Protein AF-A0A962HA11-F1 (afdb_monomer_lite)

Foldseek 3Di:
DVVQLPDVVQLVVLQVLLVVQPWDWDDPDPQKIKTACPGGNDPPQPDDPPGIAIEHSHPVCCVVDVRHHHDGCPDPNNVVSVVVVVPDPPPQDDDDDDPVDDPPDDDDDHDDDDDDDDDVVVVCVVVRD

pLDDT: mean 89.95, std 7.99, range [51.0, 96.62]

Secondary structure (DSSP, 8-state):
-GGGTT-HHHHHHHHHHHHHTT-EEEEEETTEEEEE-TT---TT----TT-SEEEES-HHHHHH-TTS-B--TTSHHHHHHHHHHHT-STTS------TTSPTT---------------GGG-GGGT--

Structure (mmCIF, N/CA/C/O backbone):
data_AF-A0A962HA11-F1
#
_entry.id   AF-A0A962HA11-F1
#
loop_
_atom_site.group_PDB
_atom_site.id
_atom_site.type_symbol
_atom_site.label_atom_id
_atom_site.label_alt_id
_atom_site.label_comp_id
_atom_site.label_asym_id
_atom_site.label_entity_id
_atom_site.label_seq_id
_atom_site.pdbx_PDB_ins_code
_atom_site.Cartn_x
_atom_site.Cartn_y
_atom_site.Cartn_z
_atom_site.occupancy
_atom_site.B_iso_or_equiv
_atom_site.auth_seq_id
_atom_site.auth_comp_id
_atom_site.auth_asym_id
_atom_site.auth_atom_id
_atom_site.pdbx_PDB_model_num
ATOM 1 N N . LEU A 1 1 ? -13.785 -14.065 5.461 1.00 51.00 1 LEU A N 1
ATOM 2 C CA . LEU A 1 1 ? -13.269 -13.206 6.553 1.00 51.00 1 LEU A CA 1
ATOM 3 C C . LEU A 1 1 ? -12.153 -13.887 7.349 1.00 51.00 1 LEU A C 1
ATOM 5 O O . LEU A 1 1 ? -11.067 -13.333 7.346 1.00 51.00 1 LEU A O 1
ATOM 9 N N . ALA A 1 2 ? -12.346 -15.091 7.910 1.00 55.31 2 ALA A N 1
ATOM 10 C CA . ALA A 1 2 ? -11.300 -15.805 8.671 1.00 55.31 2 ALA A CA 1
ATOM 11 C C . ALA A 1 2 ? -10.017 -16.154 7.878 1.00 55.31 2 ALA A C 1
ATOM 13 O O . ALA A 1 2 ? -8.934 -16.143 8.444 1.00 55.31 2 ALA A O 1
ATOM 14 N N . ALA A 1 3 ? -10.117 -16.418 6.569 1.00 58.59 3 ALA A N 1
ATOM 15 C CA . ALA A 1 3 ? -8.960 -16.782 5.738 1.00 58.59 3 ALA A CA 1
ATOM 16 C C . ALA A 1 3 ? -7.945 -15.640 5.515 1.00 58.59 3 ALA A C 1
ATOM 18 O O . ALA A 1 3 ? -6.791 -15.912 5.200 1.00 58.59 3 ALA A O 1
ATOM 19 N N . GLY A 1 4 ? -8.362 -14.376 5.667 1.00 60.88 4 GLY A N 1
ATOM 20 C CA . GLY A 1 4 ? -7.462 -13.229 5.497 1.00 60.88 4 GLY A CA 1
ATOM 21 C C . GLY A 1 4 ? -6.558 -12.987 6.709 1.00 60.88 4 GLY A C 1
ATOM 22 O O . GLY A 1 4 ? -5.507 -12.388 6.577 1.00 60.88 4 GLY A O 1
ATOM 23 N N . ASP A 1 5 ? -6.918 -13.483 7.893 1.00 64.12 5 ASP A N 1
ATOM 24 C CA . ASP A 1 5 ? -6.175 -13.172 9.126 1.00 64.12 5 ASP A CA 1
ATOM 25 C C . ASP A 1 5 ? -4.813 -13.859 9.217 1.00 64.12 5 ASP A C 1
ATOM 27 O O . ASP A 1 5 ? -3.946 -13.435 9.978 1.00 64.12 5 ASP A O 1
ATOM 31 N N . THR A 1 6 ? -4.621 -14.935 8.457 1.00 69.19 6 THR A N 1
ATOM 32 C CA . THR A 1 6 ? -3.379 -15.716 8.434 1.00 69.19 6 THR A CA 1
ATOM 33 C C . THR A 1 6 ? -2.397 -15.264 7.350 1.00 69.19 6 THR A C 1
ATOM 35 O O . THR A 1 6 ? -1.307 -15.828 7.246 1.00 69.19 6 THR A O 1
ATOM 38 N N . ARG A 1 7 ? -2.773 -14.282 6.523 1.00 79.12 7 ARG A N 1
ATOM 39 C CA . ARG A 1 7 ? -2.004 -13.834 5.356 1.00 79.12 7 ARG A CA 1
ATOM 40 C C . ARG A 1 7 ? -0.942 -12.811 5.741 1.00 79.12 7 ARG A C 1
ATOM 42 O O . ARG A 1 7 ? -1.173 -11.613 5.716 1.00 79.12 7 ARG A O 1
ATOM 49 N N . ARG A 1 8 ? 0.249 -13.303 6.089 1.00 83.94 8 ARG A N 1
ATOM 50 C CA . ARG A 1 8 ? 1.399 -12.445 6.438 1.00 83.94 8 ARG A CA 1
ATOM 51 C C . ARG A 1 8 ? 1.917 -11.603 5.269 1.00 83.94 8 ARG A C 1
ATOM 53 O O . ARG A 1 8 ? 2.586 -10.606 5.495 1.00 83.94 8 ARG A O 1
ATOM 60 N N . ASP A 1 9 ? 1.635 -12.020 4.039 1.00 89.12 9 ASP A N 1
ATOM 61 C CA . ASP A 1 9 ? 1.920 -11.258 2.823 1.00 89.12 9 ASP A CA 1
ATOM 62 C C . ASP A 1 9 ? 1.126 -9.945 2.762 1.00 89.12 9 ASP A C 1
ATOM 64 O O . ASP A 1 9 ? 1.639 -8.947 2.264 1.00 89.12 9 ASP A O 1
ATOM 68 N N . GLU A 1 10 ? -0.099 -9.931 3.296 1.00 90.44 10 GLU A N 1
ATOM 69 C CA . GLU A 1 10 ? -0.913 -8.714 3.385 1.00 90.44 10 GLU A CA 1
ATOM 70 C C . GLU A 1 10 ? -0.357 -7.751 4.444 1.00 90.44 10 GLU A C 1
ATOM 72 O O . GLU A 1 10 ? -0.262 -6.556 4.176 1.00 90.44 10 GLU A O 1
ATOM 77 N N . ASP A 1 11 ? 0.076 -8.262 5.604 1.00 92.88 11 ASP A N 1
ATOM 78 C CA . ASP A 1 11 ? 0.725 -7.451 6.645 1.00 92.88 11 ASP A CA 1
ATOM 79 C C . ASP A 1 11 ? 1.976 -6.739 6.091 1.00 92.88 11 ASP A C 1
ATOM 81 O O . ASP A 1 11 ? 2.102 -5.521 6.211 1.00 92.88 11 ASP A O 1
ATOM 85 N N . ASP A 1 12 ? 2.876 -7.489 5.437 1.00 93.31 12 ASP A N 1
ATOM 86 C CA . ASP A 1 12 ? 4.109 -6.949 4.838 1.00 93.31 12 ASP A CA 1
ATOM 87 C C . ASP A 1 12 ? 3.808 -5.881 3.781 1.00 93.31 12 ASP A C 1
ATOM 89 O O . ASP A 1 12 ? 4.443 -4.827 3.754 1.00 93.31 12 ASP A O 1
ATOM 93 N N . PHE A 1 13 ? 2.801 -6.120 2.937 1.00 94.69 13 PHE A N 1
ATOM 94 C CA . PHE A 1 13 ? 2.371 -5.140 1.947 1.00 94.69 13 PHE A CA 1
ATOM 95 C C . PHE A 1 13 ? 1.908 -3.834 2.601 1.00 94.69 13 PHE A C 1
ATOM 97 O O . PHE A 1 13 ? 2.331 -2.764 2.168 1.00 94.69 13 PHE A O 1
ATOM 104 N N . VAL A 1 14 ? 1.072 -3.907 3.642 1.00 95.50 14 VAL A N 1
ATOM 105 C CA . VAL A 1 14 ? 0.565 -2.718 4.344 1.00 95.50 14 VAL A CA 1
ATOM 106 C C . VAL A 1 14 ? 1.700 -1.934 5.000 1.00 95.50 14 VAL A C 1
ATOM 108 O O . VAL A 1 14 ? 1.740 -0.711 4.877 1.00 95.50 14 VAL A O 1
ATOM 111 N N . LEU A 1 15 ? 2.639 -2.616 5.658 1.00 95.50 15 LEU A N 1
ATOM 112 C CA . LEU A 1 15 ? 3.783 -1.960 6.295 1.00 95.50 15 LEU A CA 1
ATOM 113 C C . LEU A 1 15 ? 4.655 -1.238 5.262 1.00 95.50 15 LEU A C 1
ATOM 115 O O . LEU A 1 15 ? 4.922 -0.048 5.406 1.00 95.50 15 LEU A O 1
ATOM 119 N N . ARG A 1 16 ? 5.000 -1.910 4.159 1.00 95.19 16 ARG A N 1
ATOM 120 C CA . ARG A 1 16 ? 5.785 -1.315 3.065 1.00 95.19 16 ARG A CA 1
ATOM 121 C C . ARG A 1 16 ? 5.060 -0.167 2.370 1.00 95.19 16 ARG A C 1
ATOM 123 O O . ARG A 1 16 ? 5.695 0.788 1.926 1.00 95.19 16 ARG A O 1
ATOM 130 N N . LEU A 1 17 ? 3.736 -0.259 2.255 1.00 94.06 17 LEU A N 1
ATOM 131 C CA . LEU A 1 17 ? 2.905 0.815 1.725 1.00 94.06 17 LEU A CA 1
ATOM 132 C C . LEU A 1 17 ? 3.002 2.062 2.610 1.00 94.06 17 LEU A C 1
ATOM 134 O O . LEU A 1 17 ? 3.133 3.162 2.089 1.00 94.06 17 LEU A O 1
ATOM 138 N N . PHE A 1 18 ? 2.964 1.911 3.931 1.00 94.88 18 PHE A N 1
ATOM 139 C CA . PHE A 1 18 ? 3.110 3.028 4.866 1.00 94.88 18 PHE A CA 1
ATOM 140 C C . PHE A 1 18 ? 4.529 3.611 4.863 1.00 94.88 18 PHE A C 1
ATOM 142 O O . PHE A 1 18 ? 4.686 4.833 4.798 1.00 94.88 18 PHE A O 1
ATOM 149 N N . GLU A 1 19 ? 5.554 2.762 4.813 1.00 93.75 19 GLU A N 1
ATOM 150 C CA . GLU A 1 19 ? 6.955 3.190 4.701 1.00 93.75 19 GLU A CA 1
ATOM 151 C C . GLU A 1 19 ? 7.212 4.038 3.448 1.00 93.75 19 GLU A C 1
ATOM 153 O O . GLU A 1 19 ? 7.927 5.037 3.520 1.00 93.75 19 GLU A O 1
ATOM 158 N N . GLN A 1 20 ? 6.576 3.712 2.314 1.00 91.69 20 GLN A N 1
ATOM 159 C CA . GLN A 1 20 ? 6.664 4.494 1.071 1.00 91.69 20 GLN A CA 1
ATOM 160 C C . GLN A 1 20 ? 6.236 5.962 1.251 1.00 91.69 20 GLN A C 1
ATOM 162 O O . GLN A 1 20 ? 6.713 6.830 0.520 1.00 91.69 20 GLN A O 1
ATOM 167 N N . TYR A 1 21 ? 5.361 6.251 2.218 1.00 92.69 21 TYR A N 1
ATOM 168 C CA . TYR A 1 21 ? 4.906 7.608 2.527 1.00 92.69 21 TYR A CA 1
ATOM 169 C C . TYR A 1 21 ? 5.653 8.260 3.696 1.00 92.69 21 TYR A C 1
ATOM 171 O O . TYR A 1 21 ? 5.394 9.429 3.992 1.00 92.69 21 TYR A O 1
ATOM 179 N N . GLY A 1 22 ? 6.620 7.566 4.302 1.00 92.50 22 GLY A N 1
ATOM 180 C CA . GLY A 1 22 ? 7.420 8.074 5.418 1.00 92.50 22 GLY A CA 1
ATOM 181 C C . GLY A 1 22 ? 6.822 7.795 6.797 1.00 92.50 22 GLY A C 1
ATOM 182 O O . GLY A 1 22 ? 7.169 8.474 7.759 1.00 92.50 22 GLY A O 1
ATOM 183 N N . ILE A 1 23 ? 5.923 6.815 6.905 1.00 95.12 23 ILE A N 1
ATOM 184 C CA . ILE A 1 23 ? 5.463 6.312 8.202 1.00 95.12 23 ILE A CA 1
ATOM 185 C C . ILE A 1 23 ? 6.437 5.228 8.651 1.00 95.12 23 ILE A C 1
ATOM 187 O O . ILE A 1 23 ? 6.561 4.187 8.005 1.00 95.12 23 ILE A O 1
ATOM 191 N N . GLU A 1 24 ? 7.130 5.471 9.755 1.00 95.56 24 GLU A N 1
ATOM 192 C CA . GLU A 1 24 ? 8.024 4.491 10.355 1.00 95.56 24 GLU A CA 1
ATOM 193 C C . GLU A 1 24 ? 7.208 3.377 11.014 1.00 95.56 24 GLU A C 1
ATOM 195 O O . GLU A 1 24 ? 6.190 3.631 11.666 1.00 95.56 24 GLU A O 1
ATOM 200 N N . THR A 1 25 ? 7.653 2.132 10.836 1.00 95.25 25 THR A N 1
ATOM 201 C CA . THR A 1 25 ? 7.010 0.963 11.432 1.00 95.25 25 THR A CA 1
ATOM 202 C C . THR A 1 25 ? 7.974 0.257 12.385 1.00 95.25 25 THR A C 1
ATOM 204 O O . THR A 1 25 ? 9.089 -0.106 12.021 1.00 95.25 25 THR A O 1
ATOM 207 N N . GLU A 1 26 ? 7.554 0.062 13.636 1.00 96.12 26 GLU A N 1
ATOM 208 C CA . GLU A 1 26 ? 8.345 -0.608 14.674 1.00 96.12 26 GLU A CA 1
ATOM 209 C C . GLU A 1 26 ? 7.592 -1.850 15.172 1.00 96.12 26 GLU A C 1
ATOM 211 O O . GLU A 1 26 ? 6.484 -1.747 15.704 1.00 96.12 26 GLU A O 1
ATOM 216 N N . GLU A 1 27 ? 8.171 -3.044 15.001 1.00 94.75 27 GLU A N 1
ATOM 217 C CA . GLU A 1 27 ? 7.571 -4.291 15.491 1.00 94.75 27 GLU A CA 1
ATOM 218 C C . GLU A 1 27 ? 7.678 -4.384 17.021 1.00 94.75 27 GLU A C 1
ATOM 220 O O . GLU A 1 27 ? 8.764 -4.423 17.596 1.00 94.75 27 GLU A O 1
ATOM 225 N N . MET A 1 28 ? 6.529 -4.496 17.687 1.00 93.06 28 MET A N 1
ATOM 226 C CA . MET A 1 28 ? 6.424 -4.627 19.146 1.00 93.06 28 MET A CA 1
ATOM 227 C C . MET A 1 28 ? 6.207 -6.081 19.603 1.00 93.06 28 MET A C 1
ATOM 229 O O . MET A 1 28 ? 6.007 -6.351 20.790 1.00 93.06 28 MET A O 1
ATOM 233 N N . GLY A 1 29 ? 6.243 -7.028 18.663 1.00 91.44 29 GLY A N 1
ATOM 234 C CA . GLY A 1 29 ? 5.986 -8.448 18.877 1.00 91.44 29 GLY A CA 1
ATOM 235 C C . GLY A 1 29 ? 4.497 -8.804 18.861 1.00 91.44 29 GLY A C 1
ATOM 236 O O . GLY A 1 29 ? 3.619 -7.967 19.066 1.00 91.44 29 GLY A O 1
ATOM 237 N N . GLY A 1 30 ? 4.194 -10.077 18.590 1.00 88.75 30 GLY A N 1
ATOM 238 C CA . GLY A 1 30 ? 2.810 -10.565 18.527 1.00 88.75 30 GLY A CA 1
ATOM 239 C C . GLY A 1 30 ? 1.989 -9.954 17.385 1.00 88.75 30 GLY A C 1
ATOM 240 O O . GLY A 1 30 ? 0.787 -9.794 17.544 1.00 88.75 30 GLY A O 1
ATOM 241 N N . ARG A 1 31 ? 2.634 -9.600 16.258 1.00 92.44 31 ARG A N 1
ATOM 242 C CA . ARG A 1 31 ? 2.027 -8.870 15.121 1.00 92.44 31 ARG A CA 1
ATOM 243 C C . ARG A 1 31 ? 1.468 -7.492 15.497 1.00 92.44 31 ARG A C 1
ATOM 245 O O . ARG A 1 31 ? 0.555 -6.990 14.843 1.00 92.44 31 ARG A O 1
ATOM 252 N N . ASN A 1 32 ? 2.018 -6.891 16.550 1.00 95.25 32 ASN A N 1
ATOM 253 C CA . ASN A 1 32 ? 1.756 -5.506 16.910 1.00 95.25 32 ASN A CA 1
ATOM 254 C C . ASN A 1 32 ? 2.841 -4.618 16.316 1.00 95.25 32 ASN A C 1
ATOM 256 O O . ASN A 1 32 ? 4.026 -4.945 16.409 1.00 95.25 32 ASN A O 1
ATOM 260 N N . HIS A 1 33 ? 2.431 -3.490 15.753 1.00 96.62 33 HIS A N 1
ATOM 261 C CA . HIS A 1 33 ? 3.335 -2.515 15.162 1.00 96.62 33 HIS A CA 1
ATOM 262 C C . HIS A 1 33 ? 2.995 -1.128 15.684 1.00 96.62 33 HIS A C 1
ATOM 264 O O . HIS A 1 33 ? 1.825 -0.749 15.754 1.00 96.62 33 HIS A O 1
ATOM 270 N N . ARG A 1 34 ? 4.017 -0.361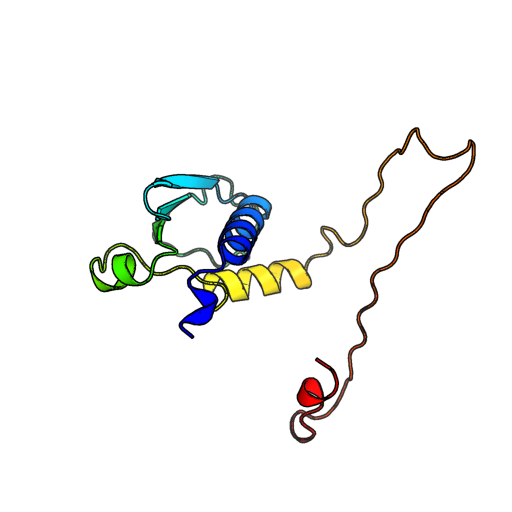 16.049 1.00 96.25 34 ARG A N 1
ATOM 271 C CA . ARG A 1 34 ? 3.885 1.078 16.232 1.00 96.25 34 ARG A CA 1
ATOM 272 C C . ARG A 1 34 ? 4.117 1.746 14.885 1.00 96.25 34 ARG A C 1
ATOM 274 O O . ARG A 1 34 ? 5.087 1.436 14.206 1.00 96.25 34 ARG A O 1
ATOM 281 N N . LEU A 1 35 ? 3.204 2.632 14.520 1.00 96.06 35 LEU A N 1
ATOM 282 C CA . LEU A 1 35 ? 3.253 3.433 13.312 1.00 96.06 35 LEU A CA 1
ATOM 283 C C . LEU A 1 35 ? 3.515 4.886 13.710 1.00 96.06 35 LEU A C 1
ATOM 285 O O . LEU A 1 35 ? 2.757 5.447 14.509 1.00 96.06 35 LEU A O 1
ATOM 289 N N . ASP A 1 36 ? 4.575 5.479 13.171 1.00 95.56 36 ASP A N 1
ATOM 290 C CA . ASP A 1 36 ? 5.005 6.837 13.503 1.00 95.56 36 ASP A CA 1
ATOM 291 C C . ASP A 1 36 ? 5.064 7.724 12.243 1.00 95.56 36 ASP A C 1
ATOM 293 O O . ASP A 1 36 ? 5.841 7.440 11.331 1.00 95.56 36 ASP A O 1
ATOM 297 N N . PRO A 1 37 ? 4.243 8.787 12.142 1.00 94.69 37 PRO A N 1
ATOM 298 C CA . PRO A 1 37 ? 4.186 9.652 10.965 1.00 94.69 37 PRO A CA 1
ATOM 299 C C . PRO A 1 37 ? 5.285 10.734 10.945 1.00 94.69 37 PRO A C 1
ATOM 301 O O . PRO A 1 37 ? 5.143 11.709 10.211 1.00 94.69 37 PRO A O 1
ATOM 304 N N . GLU A 1 38 ? 6.345 10.635 11.758 1.00 90.69 38 GLU A N 1
ATOM 305 C CA . GLU A 1 38 ? 7.385 11.675 11.892 1.00 90.69 38 GLU A CA 1
ATOM 306 C C . GLU A 1 38 ? 7.952 12.159 10.544 1.00 90.69 38 GLU A C 1
ATOM 308 O O . GLU A 1 38 ? 8.185 13.357 10.364 1.00 90.69 38 GLU A O 1
ATOM 313 N N . TYR A 1 39 ? 8.125 11.247 9.583 1.00 90.88 39 TYR A N 1
ATOM 314 C CA . TYR A 1 39 ? 8.685 11.536 8.259 1.00 90.88 39 TYR A CA 1
ATOM 315 C C . TYR A 1 39 ? 7.632 11.577 7.149 1.00 90.88 39 TYR A C 1
ATOM 317 O O . TYR A 1 39 ? 7.979 11.485 5.968 1.00 90.88 39 TYR A O 1
ATOM 325 N N . LEU A 1 40 ? 6.353 11.718 7.513 1.00 89.88 40 LEU A N 1
ATOM 326 C CA . LEU A 1 40 ? 5.247 11.735 6.567 1.00 89.88 40 LEU A CA 1
ATOM 327 C C . LEU A 1 40 ? 5.461 12.827 5.511 1.00 89.88 40 LEU A C 1
ATOM 329 O O . LEU A 1 40 ? 5.569 14.015 5.809 1.00 89.88 40 LEU A O 1
ATOM 333 N N . SER A 1 41 ? 5.540 12.395 4.257 1.00 78.31 41 SER A N 1
ATOM 334 C CA . SER A 1 41 ? 6.025 13.218 3.142 1.00 78.31 41 SER A CA 1
ATOM 335 C C . SER A 1 41 ? 4.919 13.855 2.294 1.00 78.31 41 SER A C 1
ATOM 337 O O . SER A 1 41 ? 5.208 14.697 1.444 1.00 78.31 41 SER A O 1
ATOM 339 N N . SER A 1 42 ? 3.659 13.469 2.511 1.00 78.88 42 SER A N 1
ATOM 340 C CA . SER A 1 42 ? 2.498 13.926 1.742 1.00 78.88 42 SER A CA 1
ATOM 341 C C . SER A 1 42 ? 1.492 14.636 2.647 1.00 78.88 42 SER A C 1
ATOM 343 O O . SER A 1 42 ? 1.023 14.057 3.624 1.00 78.88 42 SER A O 1
ATOM 345 N N . GLU A 1 43 ? 1.138 15.878 2.298 1.00 76.25 43 GLU A N 1
ATOM 346 C CA . GLU A 1 43 ? 0.133 16.671 3.028 1.00 76.25 43 GLU A CA 1
ATOM 347 C C . GLU A 1 43 ? -1.290 16.104 2.881 1.00 76.25 43 GLU A C 1
ATOM 349 O O . GLU A 1 43 ? -2.122 16.299 3.764 1.00 76.25 43 GLU A O 1
ATOM 354 N N . ASP A 1 44 ? -1.552 15.366 1.799 1.00 82.44 44 ASP A N 1
ATOM 355 C CA . ASP A 1 44 ? -2.851 14.746 1.510 1.00 82.44 44 ASP A CA 1
ATOM 356 C C . ASP A 1 44 ? -3.003 13.353 2.143 1.00 82.44 44 ASP A C 1
ATOM 358 O O . ASP A 1 44 ? -4.049 12.712 2.005 1.00 82.44 44 ASP A O 1
ATOM 362 N N . PHE A 1 45 ? -1.969 12.848 2.827 1.00 88.19 45 PHE A N 1
ATOM 363 C CA . PHE A 1 45 ? -2.038 11.529 3.437 1.00 88.19 45 PHE A CA 1
ATOM 364 C C . PHE A 1 45 ? -3.074 11.521 4.580 1.00 88.19 45 PHE A C 1
ATOM 366 O O . PHE A 1 45 ? -3.022 12.373 5.470 1.00 88.19 45 PHE A O 1
ATOM 373 N N . PRO A 1 46 ? -3.990 10.537 4.619 1.00 87.25 46 PRO A N 1
ATOM 374 C CA . PRO A 1 46 ? -5.139 10.505 5.529 1.00 87.25 46 PRO A CA 1
ATOM 375 C C . PRO A 1 46 ? -4.774 10.069 6.963 1.00 87.25 46 PRO A C 1
ATOM 377 O O . PRO A 1 46 ? -5.407 9.179 7.531 1.00 87.25 46 PRO A O 1
ATOM 380 N N . TRP A 1 47 ? -3.738 10.664 7.558 1.00 92.38 47 TRP A N 1
ATOM 381 C CA . TRP A 1 47 ? -3.267 10.296 8.893 1.00 92.38 47 TRP A CA 1
ATOM 382 C C . TRP A 1 47 ? -4.190 10.843 10.004 1.00 92.38 47 TRP A C 1
ATOM 384 O O . TRP A 1 47 ? -4.616 12.000 9.928 1.00 92.38 47 TRP A O 1
ATOM 394 N N . PRO A 1 48 ? -4.495 10.064 11.062 1.00 87.19 48 PRO A N 1
ATOM 395 C CA . PRO A 1 48 ? -5.249 10.560 12.214 1.00 87.19 48 PRO A CA 1
ATOM 396 C C . PRO A 1 48 ? -4.540 11.712 12.946 1.00 87.19 48 PRO A C 1
ATOM 398 O O . PRO A 1 48 ? -3.328 11.703 13.135 1.00 87.19 48 PRO A O 1
ATOM 401 N N . ALA A 1 49 ? -5.297 12.682 13.465 1.00 81.69 49 ALA A N 1
ATOM 402 C CA . ALA A 1 49 ? -4.730 13.840 14.173 1.00 81.69 49 ALA A CA 1
ATOM 403 C C . ALA A 1 49 ? -4.061 13.499 15.526 1.00 81.69 49 ALA A C 1
ATOM 405 O O . ALA A 1 49 ? -3.435 14.359 16.144 1.00 81.69 49 ALA A O 1
ATOM 406 N N . GLU A 1 50 ? -4.208 12.262 16.001 1.00 82.12 50 GLU A N 1
ATOM 407 C CA . GLU A 1 50 ? -3.788 11.797 17.329 1.00 82.12 50 GLU A CA 1
ATOM 408 C C . GLU A 1 50 ? -2.289 11.449 17.427 1.00 82.12 50 GLU A C 1
ATOM 410 O O . GLU A 1 50 ? -1.805 11.149 18.517 1.00 82.12 50 GLU A O 1
ATOM 415 N N . GLY A 1 51 ? -1.534 11.559 16.326 1.00 88.50 51 GLY A N 1
ATOM 416 C CA . GLY A 1 51 ? -0.090 11.305 16.295 1.00 88.50 51 GLY A CA 1
ATOM 417 C C . GLY A 1 51 ? 0.255 9.828 16.054 1.00 88.50 51 GLY A C 1
ATOM 418 O O . GLY A 1 51 ? -0.486 9.153 15.335 1.00 88.50 51 GLY A O 1
ATOM 419 N N . PRO A 1 52 ? 1.389 9.325 16.584 1.00 94.19 52 PRO A N 1
ATOM 420 C CA . PRO A 1 52 ? 1.775 7.920 16.458 1.00 94.19 52 PRO A CA 1
ATOM 421 C C . PRO A 1 52 ? 0.734 6.987 17.082 1.00 94.19 52 PRO A C 1
ATOM 423 O O . PRO A 1 52 ? 0.188 7.280 18.147 1.00 94.19 52 PRO A O 1
ATOM 426 N N . MET A 1 53 ? 0.502 5.830 16.462 1.00 94.50 53 MET A N 1
ATOM 427 C CA . MET A 1 53 ? -0.477 4.848 16.939 1.00 94.50 53 MET A CA 1
ATOM 428 C C . MET A 1 53 ? 0.099 3.434 16.947 1.00 94.50 53 MET A C 1
ATOM 430 O O . MET A 1 53 ? 0.952 3.091 16.131 1.00 94.50 53 MET A O 1
ATOM 434 N N . THR A 1 54 ? -0.386 2.588 17.853 1.00 95.94 54 THR A N 1
ATOM 435 C CA . THR A 1 54 ? -0.068 1.156 17.847 1.00 95.94 54 THR A CA 1
ATOM 436 C C . THR A 1 54 ? -1.241 0.386 17.265 1.00 95.94 54 THR A C 1
ATOM 438 O O . THR A 1 54 ? -2.386 0.602 17.648 1.00 95.94 54 THR A O 1
ATOM 441 N N . VAL A 1 55 ? -0.953 -0.515 16.336 1.00 95.75 55 VAL A N 1
ATOM 442 C CA . VAL A 1 55 ? -1.928 -1.369 15.656 1.00 95.75 55 VAL A CA 1
ATOM 443 C C . VAL A 1 55 ? -1.568 -2.834 15.848 1.00 95.75 55 VAL A C 1
ATOM 445 O O . VAL A 1 55 ? -0.430 -3.171 16.184 1.00 95.75 55 VAL A O 1
ATOM 448 N N . THR A 1 56 ? -2.523 -3.716 15.583 1.00 95.50 56 THR A N 1
ATOM 449 C CA . THR A 1 56 ? -2.282 -5.158 15.512 1.00 95.50 56 THR A CA 1
ATOM 450 C C . THR A 1 56 ? -2.852 -5.745 14.230 1.00 95.50 56 THR A C 1
ATOM 452 O O . THR A 1 56 ? -3.918 -5.329 13.780 1.00 95.50 56 THR A O 1
ATOM 455 N N . PHE A 1 57 ? -2.169 -6.730 13.650 1.00 94.25 57 PHE A N 1
ATOM 456 C CA . PHE A 1 57 ? -2.720 -7.565 12.573 1.00 94.25 57 PHE A CA 1
ATOM 457 C C . PHE A 1 57 ? -3.402 -8.835 13.113 1.00 94.25 57 PHE A C 1
ATOM 459 O O . PHE A 1 57 ? -3.945 -9.634 12.346 1.00 94.25 57 PHE A O 1
ATOM 466 N N . ASP A 1 58 ? -3.380 -9.053 14.433 1.00 92.75 58 ASP A N 1
ATOM 467 C CA . ASP A 1 58 ? -4.013 -10.198 15.077 1.00 92.75 58 ASP A CA 1
ATOM 468 C C . ASP A 1 58 ? -5.406 -9.857 15.626 1.00 92.75 58 ASP A C 1
ATOM 470 O O . ASP A 1 58 ? -5.575 -9.024 16.520 1.00 92.75 58 ASP A O 1
ATOM 474 N N . ARG A 1 59 ? -6.435 -10.537 15.109 1.00 92.00 59 ARG A N 1
ATOM 475 C CA . ARG A 1 59 ? -7.824 -10.271 15.505 1.00 92.00 59 ARG A CA 1
ATOM 476 C C . ARG A 1 59 ? -8.102 -10.660 16.955 1.00 92.00 59 ARG A C 1
ATOM 478 O O . ARG A 1 59 ? -8.860 -9.950 17.609 1.00 92.00 59 ARG A O 1
ATOM 485 N N . GLU A 1 60 ? -7.544 -11.763 17.457 1.00 92.44 60 GLU A N 1
ATOM 486 C CA . GLU A 1 60 ? -7.745 -12.142 18.865 1.00 92.44 60 GLU A CA 1
ATOM 487 C C . GLU A 1 60 ? -7.176 -11.072 19.802 1.00 92.44 60 GLU A C 1
ATOM 489 O O . GLU A 1 60 ? -7.843 -10.664 20.758 1.00 92.44 60 GLU A O 1
ATOM 494 N N . THR A 1 61 ? -5.999 -10.540 19.475 1.00 92.81 61 THR A N 1
ATOM 495 C CA . THR A 1 61 ? -5.406 -9.408 20.187 1.00 92.81 61 THR A CA 1
ATOM 496 C C . THR A 1 61 ? -6.323 -8.186 20.144 1.00 92.81 61 THR A C 1
ATOM 498 O O . THR A 1 61 ? -6.698 -7.701 21.208 1.00 92.81 61 THR A O 1
ATOM 501 N N . ALA A 1 62 ? -6.784 -7.745 18.969 1.00 94.44 62 ALA A N 1
ATOM 502 C CA . ALA A 1 62 ? -7.672 -6.579 18.853 1.00 94.44 62 ALA A CA 1
ATOM 503 C C . ALA A 1 62 ? -9.009 -6.739 19.605 1.00 94.44 62 ALA A C 1
ATOM 505 O O . ALA A 1 62 ? -9.527 -5.788 20.181 1.00 94.44 62 ALA A O 1
ATOM 506 N N . LEU A 1 63 ? -9.583 -7.949 19.627 1.00 94.25 63 LEU A N 1
ATOM 507 C CA . LEU A 1 63 ? -10.829 -8.225 20.356 1.00 94.25 63 LEU A CA 1
ATOM 508 C C . LEU A 1 63 ? -10.641 -8.231 21.877 1.00 94.25 63 LEU A C 1
ATOM 510 O O . LEU A 1 63 ? -11.595 -7.987 22.612 1.00 94.25 63 LEU A O 1
ATOM 514 N N . SER A 1 64 ? -9.435 -8.546 22.350 1.00 95.31 64 SER A N 1
ATOM 515 C CA . SER A 1 64 ? -9.104 -8.551 23.780 1.00 95.31 64 SER A CA 1
ATOM 516 C C . SER A 1 64 ? -8.579 -7.206 24.288 1.00 95.31 64 SER A C 1
ATOM 518 O O . SER A 1 64 ? -8.593 -6.970 25.498 1.00 95.31 64 SER A O 1
ATOM 520 N N . ARG A 1 65 ? -8.125 -6.330 23.384 1.00 93.19 65 ARG A N 1
ATOM 521 C CA . ARG A 1 65 ? -7.476 -5.051 23.683 1.00 93.19 65 ARG A CA 1
ATOM 522 C C . ARG A 1 65 ? -8.016 -3.933 22.799 1.00 93.19 65 ARG A C 1
ATOM 524 O O . ARG A 1 65 ? -7.569 -3.748 21.673 1.00 93.19 65 ARG A O 1
ATOM 531 N N . GLU A 1 66 ? -8.933 -3.145 23.353 1.00 88.94 66 GLU A N 1
ATOM 532 C CA . GLU A 1 66 ? -9.538 -1.994 22.664 1.00 88.94 66 GLU A CA 1
ATOM 533 C C . GLU A 1 66 ? -8.525 -0.888 22.318 1.00 88.94 66 GLU A C 1
ATOM 535 O O . GLU A 1 66 ? -8.770 -0.092 21.417 1.00 88.94 66 GLU A O 1
ATOM 540 N N . ASP A 1 67 ? -7.378 -0.844 23.005 1.00 89.50 67 ASP A N 1
ATOM 541 C CA . ASP A 1 67 ? -6.285 0.096 22.742 1.00 89.50 67 ASP A CA 1
ATOM 542 C C . ASP A 1 67 ? -5.414 -0.289 21.531 1.00 89.50 67 ASP A C 1
ATOM 544 O O . ASP A 1 67 ? -4.553 0.490 21.129 1.00 89.50 67 ASP A O 1
ATOM 548 N N . LEU A 1 68 ? -5.635 -1.472 20.944 1.00 93.50 68 LEU A N 1
ATOM 549 C CA . LEU A 1 68 ? -4.933 -1.974 19.764 1.00 93.50 68 LEU A CA 1
ATOM 550 C C . LEU A 1 68 ? -5.912 -2.176 18.597 1.00 93.50 68 LEU A C 1
ATOM 552 O O . LEU A 1 68 ? -6.437 -3.278 18.411 1.00 93.50 68 LEU A O 1
ATOM 556 N N . PRO A 1 69 ? -6.164 -1.137 17.782 1.00 93.44 69 PRO A N 1
ATOM 557 C CA . PRO A 1 69 ? -6.987 -1.272 16.589 1.00 93.44 69 PRO A CA 1
ATOM 558 C C . PRO A 1 69 ? -6.431 -2.324 15.619 1.00 93.44 69 PRO A C 1
ATOM 560 O O . PRO A 1 69 ? -5.222 -2.438 15.398 1.00 93.44 69 PRO A O 1
ATOM 563 N N . LEU A 1 70 ? -7.351 -3.080 15.016 1.00 94.06 70 LEU A N 1
ATOM 564 C CA . LEU A 1 70 ? -7.044 -4.088 14.007 1.00 94.06 70 LEU A CA 1
ATOM 565 C C . LEU A 1 70 ? -6.720 -3.411 12.668 1.00 94.06 70 LEU A C 1
ATOM 567 O O . LEU A 1 70 ? -7.608 -2.834 12.037 1.00 94.06 70 LEU A O 1
ATOM 571 N N . LEU A 1 71 ? -5.477 -3.529 12.205 1.00 93.88 71 LEU A N 1
ATOM 572 C CA . LEU A 1 71 ? -5.053 -3.070 10.886 1.00 93.88 71 LEU A CA 1
ATOM 573 C C . LEU A 1 71 ? -5.134 -4.228 9.890 1.00 93.88 71 LEU A C 1
ATOM 575 O O . LEU A 1 71 ? -4.567 -5.293 10.104 1.00 93.88 71 LEU A O 1
ATOM 579 N N . ARG A 1 72 ? -5.873 -4.030 8.801 1.00 90.69 72 ARG A N 1
ATOM 580 C CA . ARG A 1 72 ? -6.056 -5.003 7.715 1.00 90.69 72 ARG A CA 1
ATOM 581 C C . ARG A 1 72 ? -6.146 -4.280 6.382 1.00 90.69 72 ARG A C 1
ATOM 583 O O . ARG A 1 72 ? -6.338 -3.069 6.350 1.00 90.69 72 ARG A O 1
ATOM 590 N N . MET A 1 73 ? -6.081 -5.038 5.289 1.00 90.81 73 MET A N 1
ATOM 591 C CA . MET A 1 73 ? -6.248 -4.512 3.929 1.00 90.81 73 MET A CA 1
ATOM 592 C C . MET A 1 73 ? -7.542 -3.707 3.726 1.00 90.81 73 MET A C 1
ATOM 594 O O . MET A 1 73 ? -7.556 -2.755 2.954 1.00 90.81 73 MET A O 1
ATOM 598 N N . ASP A 1 74 ? -8.621 -4.060 4.430 1.00 89.88 74 ASP A N 1
ATOM 599 C CA . ASP A 1 74 ? -9.920 -3.377 4.384 1.00 89.88 74 ASP A CA 1
ATOM 600 C C . ASP A 1 74 ? -10.030 -2.180 5.346 1.00 89.88 74 ASP A C 1
ATOM 602 O O . ASP A 1 74 ? -11.079 -1.541 5.427 1.00 89.88 74 ASP A O 1
ATOM 606 N N . HIS A 1 75 ? -8.965 -1.850 6.081 1.00 92.06 75 HIS A N 1
ATOM 607 C CA . HIS A 1 75 ? -8.960 -0.699 6.974 1.00 92.06 75 HIS A CA 1
ATOM 608 C C . HIS A 1 75 ? -9.032 0.609 6.159 1.00 92.06 75 HIS A C 1
ATOM 610 O O . HIS A 1 75 ? -8.282 0.751 5.187 1.00 92.06 75 HIS A O 1
ATOM 616 N N . PRO A 1 76 ? -9.855 1.605 6.557 1.00 93.19 76 PRO A N 1
ATOM 617 C CA . PRO A 1 76 ? -10.016 2.854 5.805 1.00 93.19 76 PRO A CA 1
ATOM 618 C C . PRO A 1 76 ? -8.698 3.576 5.514 1.00 93.19 76 PRO A C 1
ATOM 620 O O . PRO A 1 76 ? -8.506 4.061 4.405 1.00 93.19 76 PRO A O 1
ATOM 623 N N . LEU A 1 77 ? -7.773 3.582 6.482 1.00 93.75 77 LEU A N 1
ATOM 624 C CA . LEU A 1 77 ? -6.426 4.136 6.300 1.00 93.75 77 LEU A CA 1
ATOM 625 C C . LEU A 1 77 ? -5.683 3.452 5.145 1.00 93.75 77 LEU A C 1
ATOM 627 O O . LEU A 1 77 ? -5.159 4.131 4.277 1.00 93.75 77 LEU A O 1
ATOM 631 N N . VAL A 1 78 ? -5.699 2.115 5.095 1.00 94.75 78 VAL A N 1
ATOM 632 C CA . VAL A 1 78 ? -5.012 1.339 4.053 1.00 94.75 78 VAL A CA 1
ATOM 633 C C . VAL A 1 78 ? -5.651 1.583 2.693 1.00 94.75 78 VAL A C 1
ATOM 635 O O . VAL A 1 78 ? -4.947 1.872 1.732 1.00 94.75 78 VAL A O 1
ATOM 638 N N . SER A 1 79 ? -6.982 1.523 2.614 1.00 94.25 79 SER A N 1
ATOM 639 C CA . SER A 1 79 ? -7.708 1.777 1.363 1.00 94.25 79 SER A CA 1
ATOM 640 C C . SER A 1 79 ? -7.430 3.182 0.821 1.00 94.25 79 SER A C 1
ATOM 642 O O . SER A 1 79 ? -7.180 3.345 -0.369 1.00 94.25 79 SER A O 1
ATOM 644 N N . ALA A 1 80 ? -7.408 4.190 1.693 1.00 93.44 80 ALA A N 1
ATOM 645 C CA . ALA A 1 80 ? -7.116 5.561 1.297 1.00 93.44 80 ALA A CA 1
ATOM 646 C C . ALA A 1 80 ? -5.640 5.759 0.894 1.00 93.44 80 ALA A C 1
ATOM 648 O O . ALA A 1 80 ? -5.360 6.498 -0.046 1.00 93.44 80 ALA A O 1
ATOM 649 N N . THR A 1 81 ? -4.693 5.061 1.527 1.00 93.19 81 THR A N 1
ATOM 650 C CA . THR A 1 81 ? -3.290 5.065 1.084 1.00 93.19 81 THR A CA 1
ATOM 651 C C . THR A 1 81 ? -3.100 4.358 -0.260 1.00 93.19 81 THR A C 1
ATOM 653 O O . THR A 1 81 ? -2.310 4.816 -1.080 1.00 93.19 81 THR A O 1
ATOM 656 N N . ILE A 1 82 ? -3.827 3.267 -0.524 1.00 93.56 82 ILE A N 1
ATOM 657 C CA . ILE A 1 82 ? -3.811 2.595 -1.834 1.00 93.56 82 ILE A CA 1
ATOM 658 C C . ILE A 1 82 ? -4.329 3.542 -2.919 1.00 93.56 82 ILE A C 1
ATOM 660 O O . ILE A 1 82 ? -3.711 3.649 -3.975 1.00 93.56 82 ILE A O 1
ATOM 664 N N . GLU A 1 83 ? -5.415 4.265 -2.649 1.00 91.94 83 GLU A N 1
ATOM 665 C CA . GLU A 1 83 ? -5.946 5.272 -3.572 1.00 91.94 83 GLU A CA 1
ATOM 666 C C . GLU A 1 83 ? -4.905 6.363 -3.869 1.00 91.94 83 GLU A C 1
ATOM 668 O O . GLU A 1 83 ? -4.675 6.723 -5.025 1.00 91.94 83 GLU A O 1
ATOM 673 N N . LEU A 1 84 ? -4.203 6.843 -2.836 1.00 91.69 84 LEU A N 1
ATOM 674 C CA . LEU A 1 84 ? -3.112 7.807 -2.989 1.00 91.69 84 LEU A CA 1
ATOM 675 C C . LEU A 1 84 ? -1.947 7.251 -3.826 1.00 91.69 84 LEU A C 1
ATOM 677 O O . LEU A 1 84 ? -1.311 7.996 -4.569 1.00 91.69 84 LEU A O 1
ATOM 681 N N . LEU A 1 85 ? -1.654 5.952 -3.724 1.00 91.00 85 LEU A N 1
ATOM 682 C CA . LEU A 1 85 ? -0.601 5.304 -4.509 1.00 91.00 85 LEU A CA 1
ATOM 683 C C . LEU A 1 85 ? -0.991 5.195 -5.982 1.00 91.00 85 LEU A C 1
ATOM 685 O O . LEU A 1 85 ? -0.198 5.555 -6.846 1.00 91.00 85 LEU A O 1
ATOM 689 N N . ILE A 1 86 ? -2.206 4.724 -6.265 1.00 90.25 86 ILE A N 1
ATOM 690 C CA . ILE A 1 86 ? -2.699 4.507 -7.635 1.00 90.25 86 ILE A CA 1
ATOM 691 C C . ILE A 1 86 ? -2.885 5.839 -8.374 1.00 90.25 86 ILE A C 1
ATOM 693 O O . ILE A 1 86 ? -2.677 5.911 -9.583 1.00 90.25 86 ILE A O 1
ATOM 697 N N . SER A 1 87 ? -3.235 6.903 -7.650 1.00 89.06 87 SER A N 1
ATOM 698 C CA . SER A 1 87 ? -3.332 8.262 -8.196 1.00 89.06 87 SER A CA 1
ATOM 699 C C . SER A 1 87 ? -1.980 8.972 -8.347 1.00 89.06 87 SER A C 1
ATOM 701 O O . SER A 1 87 ? -1.913 10.026 -8.983 1.00 89.06 87 SER A O 1
ATOM 703 N N . SER A 1 88 ? -0.897 8.419 -7.792 1.00 88.81 88 SER A N 1
ATOM 704 C CA . SER A 1 88 ? 0.437 9.009 -7.876 1.00 88.81 88 SER A CA 1
ATOM 705 C C . SER A 1 88 ? 1.116 8.722 -9.215 1.00 88.81 88 SER A C 1
ATOM 707 O O . SER A 1 88 ? 0.924 7.683 -9.841 1.00 88.81 88 SER A O 1
ATOM 709 N N . GLU A 1 89 ? 2.011 9.621 -9.627 1.00 88.69 89 GLU A N 1
ATOM 710 C CA . GLU A 1 89 ? 2.951 9.345 -10.719 1.00 88.69 89 GLU A CA 1
ATOM 711 C C . GLU A 1 89 ? 4.180 8.540 -10.255 1.00 88.69 89 GLU A C 1
ATOM 713 O O . GLU A 1 89 ? 4.940 8.000 -11.068 1.00 88.69 89 GLU A O 1
ATOM 718 N N . THR A 1 90 ? 4.397 8.461 -8.938 1.00 87.25 90 THR A N 1
ATOM 719 C CA . THR A 1 90 ? 5.549 7.776 -8.349 1.00 87.25 90 THR A CA 1
ATOM 720 C C . THR A 1 90 ? 5.457 6.275 -8.596 1.00 87.25 90 THR A C 1
ATOM 722 O O . THR A 1 90 ? 4.473 5.638 -8.244 1.00 87.25 90 THR A O 1
ATOM 725 N N . GLY A 1 91 ? 6.515 5.692 -9.164 1.00 87.31 91 GLY A N 1
ATOM 726 C CA . GLY A 1 91 ? 6.573 4.255 -9.455 1.00 87.31 91 GLY A CA 1
ATOM 727 C C . GLY A 1 91 ? 6.072 3.859 -10.848 1.00 87.31 91 GLY A C 1
ATOM 728 O O . GLY A 1 91 ? 6.257 2.708 -11.236 1.00 87.31 91 GLY A O 1
ATOM 729 N N . ASN A 1 92 ? 5.547 4.798 -11.647 1.00 92.06 92 ASN A N 1
ATOM 730 C CA . ASN A 1 92 ? 5.079 4.519 -13.014 1.00 92.06 92 ASN A CA 1
ATOM 731 C C . ASN A 1 92 ? 6.199 4.116 -13.985 1.00 92.06 92 ASN A C 1
ATOM 733 O O . ASN A 1 92 ? 5.952 3.442 -14.985 1.00 92.06 92 ASN A O 1
ATOM 737 N N . ALA A 1 93 ? 7.438 4.523 -13.704 1.00 93.81 93 ALA A N 1
ATOM 738 C CA . ALA A 1 93 ? 8.609 4.121 -14.467 1.00 93.81 93 ALA A CA 1
ATOM 739 C C . ALA A 1 93 ? 9.804 3.892 -13.540 1.00 93.81 93 ALA A C 1
ATOM 741 O O . ALA A 1 93 ? 10.106 4.708 -12.671 1.00 93.81 93 ALA A O 1
ATOM 742 N N . ALA A 1 94 ? 10.519 2.796 -13.772 1.00 93.75 94 ALA A N 1
ATOM 743 C CA . ALA A 1 94 ? 11.777 2.487 -13.113 1.00 93.75 94 ALA A CA 1
ATOM 744 C C . ALA A 1 94 ? 12.766 1.937 -14.142 1.00 93.75 94 ALA A C 1
ATOM 746 O O . ALA A 1 94 ? 12.376 1.320 -15.135 1.00 93.75 94 ALA A O 1
ATOM 747 N N . PHE A 1 95 ? 14.057 2.150 -13.901 1.00 94.62 95 PHE A N 1
ATOM 748 C CA . PHE A 1 95 ? 15.122 1.529 -14.678 1.00 94.62 95 PHE A CA 1
ATOM 749 C C . PHE A 1 95 ? 16.179 0.972 -13.732 1.00 94.62 95 PHE A C 1
ATOM 751 O O . PHE A 1 95 ? 16.386 1.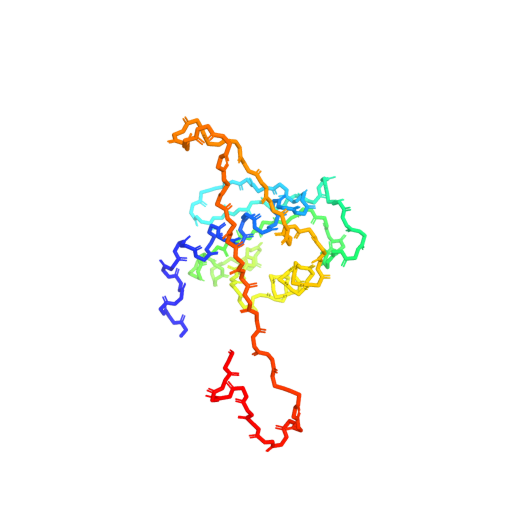484 -12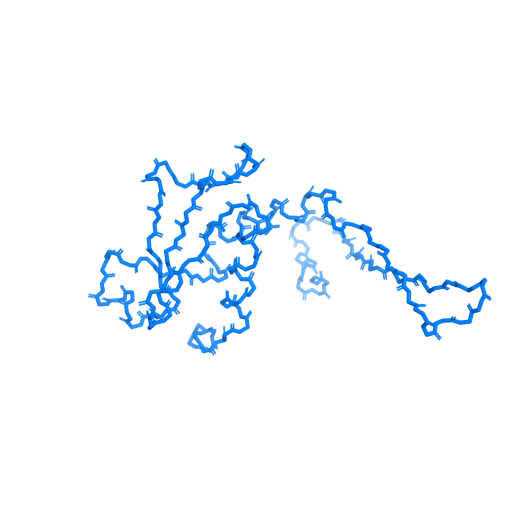.633 1.00 94.62 95 PHE A O 1
ATOM 758 N N . LEU A 1 96 ? 16.866 -0.073 -14.176 1.00 95.00 96 LEU A N 1
ATOM 759 C CA . LEU A 1 96 ? 18.007 -0.638 -13.473 1.00 95.00 96 LEU A CA 1
ATOM 760 C C . LEU A 1 96 ? 19.087 -1.007 -14.484 1.00 95.00 96 LEU A C 1
ATOM 762 O O . LEU A 1 96 ? 18.794 -1.313 -15.641 1.00 95.00 96 LEU A O 1
ATOM 766 N N . VAL A 1 97 ? 20.343 -0.961 -14.049 1.00 93.69 97 VAL A N 1
ATOM 767 C CA . VAL A 1 97 ? 21.475 -1.413 -14.859 1.00 93.69 97 VAL A CA 1
ATOM 768 C C . VAL A 1 97 ? 21.729 -2.874 -14.524 1.00 93.69 97 VAL A C 1
ATOM 770 O O . VAL A 1 97 ? 22.144 -3.181 -13.410 1.00 93.69 97 VAL A O 1
ATOM 773 N N . ASP A 1 98 ? 21.482 -3.757 -15.488 1.00 94.00 98 ASP A N 1
ATOM 774 C CA . ASP A 1 98 ? 21.732 -5.190 -15.355 1.00 94.00 98 ASP A CA 1
ATOM 775 C C . ASP A 1 98 ? 23.031 -5.576 -16.090 1.00 94.00 98 ASP A C 1
ATOM 777 O O . ASP A 1 98 ? 23.064 -5.563 -17.326 1.00 94.00 98 ASP A O 1
ATOM 781 N N . PRO A 1 99 ? 24.109 -5.937 -15.367 1.00 94.00 99 PRO A N 1
ATOM 782 C CA . PRO A 1 99 ? 25.370 -6.365 -15.972 1.00 94.00 99 PRO A CA 1
ATOM 783 C C . PRO A 1 99 ? 25.277 -7.675 -16.764 1.00 94.00 99 PRO A C 1
ATOM 785 O O . PRO A 1 99 ? 26.210 -8.005 -17.495 1.00 94.00 99 PRO A O 1
ATOM 788 N N . SER A 1 100 ? 24.198 -8.445 -16.598 1.00 95.25 100 SER A N 1
ATOM 789 C CA . SER A 1 100 ? 23.986 -9.706 -17.310 1.00 95.25 100 SER A CA 1
ATOM 790 C C . SER A 1 100 ? 23.487 -9.513 -18.748 1.00 95.25 100 SER A C 1
ATOM 792 O O . SER A 1 100 ? 23.580 -10.439 -19.558 1.00 95.25 100 SER A O 1
ATOM 794 N N . LEU A 1 101 ? 23.003 -8.315 -19.099 1.00 94.62 101 LEU A N 1
ATOM 795 C CA . LEU A 1 101 ? 22.506 -8.014 -20.440 1.00 94.62 101 LEU A CA 1
ATOM 796 C C . LEU A 1 101 ? 23.649 -7.811 -21.456 1.00 94.62 101 LEU A C 1
ATOM 798 O O . LEU A 1 101 ? 24.675 -7.202 -21.139 1.00 94.62 101 LEU A O 1
ATOM 802 N N . PRO A 1 102 ? 23.479 -8.253 -22.720 1.00 96.00 102 PRO A N 1
ATOM 803 C CA . PRO A 1 102 ? 24.449 -7.990 -23.778 1.00 96.00 102 PRO A CA 1
ATOM 804 C C . PRO A 1 102 ? 24.715 -6.488 -23.989 1.00 96.00 102 PRO A C 1
ATOM 806 O O . PRO A 1 102 ? 23.804 -5.667 -23.831 1.00 96.00 102 PRO A O 1
ATOM 809 N N . PRO A 1 103 ? 25.924 -6.096 -24.435 1.00 94.69 103 PRO A N 1
ATOM 810 C CA . PRO A 1 103 ? 26.224 -4.700 -24.727 1.00 94.69 103 PRO A CA 1
ATOM 811 C C . PRO A 1 103 ? 25.229 -4.093 -25.720 1.00 94.69 103 PRO A C 1
ATOM 813 O O . PRO A 1 103 ? 24.913 -4.707 -26.739 1.00 94.69 103 PRO A O 1
ATOM 816 N N . ARG A 1 104 ? 24.798 -2.852 -25.455 1.00 92.81 104 ARG A N 1
ATOM 817 C CA . ARG A 1 104 ? 23.853 -2.095 -26.303 1.00 92.81 104 ARG A CA 1
ATOM 818 C C . ARG A 1 104 ? 22.477 -2.766 -26.443 1.00 92.81 104 ARG A C 1
ATOM 820 O O . ARG A 1 104 ? 21.836 -2.628 -27.481 1.00 92.81 104 ARG A O 1
ATOM 827 N N . SER A 1 105 ? 22.028 -3.469 -25.407 1.00 95.12 105 SER A N 1
ATOM 828 C CA . SER A 1 105 ? 20.673 -4.017 -25.321 1.00 95.12 105 SER A CA 1
ATOM 829 C C . SER A 1 105 ? 19.874 -3.361 -24.191 1.00 95.12 105 SER A C 1
ATOM 831 O O . SER A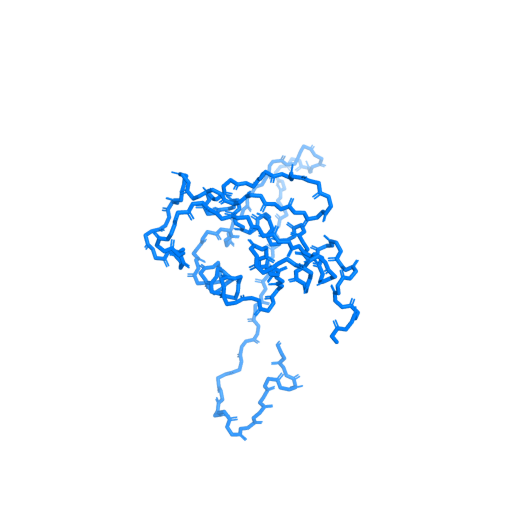 1 105 ? 20.447 -2.737 -23.298 1.00 95.12 105 SER A O 1
ATOM 833 N N . ALA A 1 106 ? 18.547 -3.472 -24.265 1.00 93.81 106 ALA A N 1
ATOM 834 C CA . ALA A 1 106 ? 17.624 -3.024 -23.231 1.00 93.81 106 ALA A CA 1
ATOM 835 C C . ALA A 1 106 ? 16.415 -3.966 -23.180 1.00 93.81 106 ALA A C 1
ATOM 837 O O . ALA A 1 106 ? 15.936 -4.417 -24.222 1.00 93.81 106 ALA A O 1
ATOM 838 N N . TRP A 1 107 ? 15.916 -4.227 -21.973 1.00 94.38 107 TRP A N 1
ATOM 839 C CA . TRP A 1 107 ? 14.622 -4.864 -21.748 1.00 94.38 107 TRP A CA 1
ATOM 840 C C . TRP A 1 107 ? 13.643 -3.782 -21.299 1.00 94.38 107 TRP A C 1
ATOM 842 O O . TRP A 1 107 ? 13.922 -3.044 -20.358 1.00 94.38 107 TRP A O 1
ATOM 852 N N . ILE A 1 108 ? 12.503 -3.683 -21.982 1.00 94.75 108 ILE A N 1
ATOM 853 C CA . ILE A 1 108 ? 11.377 -2.849 -21.560 1.00 94.75 108 ILE A CA 1
ATOM 854 C C . ILE A 1 108 ? 10.212 -3.753 -21.155 1.00 94.75 108 ILE A C 1
ATOM 856 O O . ILE A 1 108 ? 9.787 -4.603 -21.938 1.00 94.75 108 ILE A O 1
ATOM 860 N N . THR A 1 109 ? 9.701 -3.558 -19.944 1.00 94.50 109 THR A N 1
ATOM 861 C CA . THR A 1 109 ? 8.464 -4.180 -19.463 1.00 94.50 109 THR A CA 1
ATOM 862 C C . THR A 1 109 ? 7.430 -3.081 -19.271 1.00 94.50 109 THR A C 1
ATOM 864 O O . THR A 1 109 ? 7.741 -2.045 -18.690 1.00 94.50 109 THR A O 1
ATOM 867 N N . GLY A 1 110 ? 6.215 -3.298 -19.774 1.00 94.38 110 GLY A N 1
ATOM 868 C CA . GLY A 1 110 ? 5.073 -2.411 -19.564 1.00 94.38 110 GLY A CA 1
ATOM 869 C C . GLY A 1 110 ? 3.965 -3.146 -18.821 1.00 94.38 110 GLY A C 1
ATOM 870 O O . GLY A 1 110 ? 3.672 -4.299 -19.141 1.00 94.38 110 GLY A O 1
ATOM 871 N N . VAL A 1 111 ? 3.362 -2.477 -17.843 1.00 92.19 111 VAL A N 1
ATOM 872 C CA . VAL A 1 111 ? 2.142 -2.924 -17.164 1.00 92.19 111 VAL A CA 1
ATOM 873 C C . VAL A 1 111 ? 1.002 -2.069 -17.706 1.00 92.19 111 VAL A C 1
ATOM 875 O O . VAL A 1 111 ? 1.108 -0.846 -17.724 1.00 92.19 111 VAL A O 1
ATOM 878 N N . PHE A 1 112 ? -0.056 -2.708 -18.199 1.00 90.19 112 PHE A N 1
ATOM 879 C CA . PHE A 1 112 ? -1.197 -2.028 -18.807 1.00 90.19 112 PHE A CA 1
ATOM 880 C C . PHE A 1 112 ? -2.455 -2.333 -18.001 1.00 90.19 112 PHE A C 1
ATOM 882 O O . PHE A 1 112 ? -2.700 -3.493 -17.672 1.00 90.19 112 PHE A O 1
ATOM 889 N N . LEU A 1 113 ? -3.247 -1.300 -17.724 1.00 87.06 113 LEU A N 1
ATOM 890 C CA . LEU A 1 113 ? -4.567 -1.419 -17.116 1.00 87.06 113 LEU A CA 1
ATOM 891 C C . LEU A 1 113 ? -5.630 -1.299 -18.212 1.00 87.06 113 LEU A C 1
ATOM 893 O O . LEU A 1 113 ? -5.576 -0.387 -19.040 1.00 87.06 113 LEU A O 1
ATOM 897 N N . LEU A 1 114 ? -6.574 -2.237 -18.240 1.00 89.62 114 LEU A N 1
ATOM 898 C CA . LEU A 1 114 ? -7.725 -2.185 -19.134 1.00 89.62 114 LEU A CA 1
ATOM 899 C C . LEU A 1 114 ? -8.939 -1.703 -18.341 1.00 89.62 114 LEU A C 1
ATOM 901 O O . LEU A 1 114 ?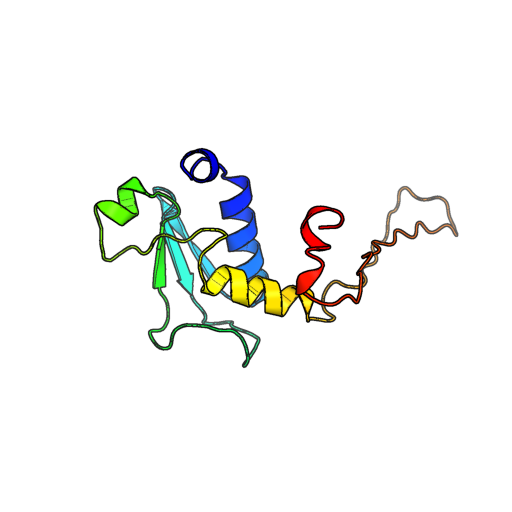 -9.531 -2.481 -17.603 1.00 89.62 114 LEU A O 1
ATOM 905 N N . GLU A 1 115 ? -9.328 -0.445 -18.528 1.00 85.75 115 GLU A N 1
ATOM 906 C CA . GLU A 1 115 ? -10.500 0.133 -17.862 1.00 85.75 115 GLU A CA 1
ATOM 907 C C . GLU A 1 115 ? -11.697 0.222 -18.815 1.00 85.75 115 GLU A C 1
ATOM 909 O O . GLU A 1 115 ? -11.566 0.608 -19.982 1.00 85.75 115 GLU A O 1
ATOM 914 N N . CYS A 1 116 ? -12.889 -0.114 -18.315 1.00 86.94 116 CYS A N 1
ATOM 915 C CA . CYS A 1 116 ? -14.139 0.063 -19.048 1.00 86.94 116 CYS A CA 1
ATOM 916 C C . CYS A 1 116 ? -14.902 1.280 -18.519 1.00 86.94 116 CYS A C 1
ATOM 918 O O . CYS A 1 116 ? -15.363 1.292 -17.380 1.00 86.94 116 CYS A O 1
ATOM 920 N N . VAL A 1 117 ? -15.099 2.287 -19.371 1.00 88.69 117 VAL A N 1
ATOM 921 C CA . VAL A 1 117 ? -15.949 3.439 -19.046 1.00 88.69 117 VAL A CA 1
ATOM 922 C C . VAL A 1 117 ? -17.400 3.088 -19.379 1.00 88.69 117 VAL A C 1
ATOM 924 O O . VAL A 1 117 ? -17.815 3.152 -20.538 1.00 88.69 117 VAL A O 1
ATOM 927 N N . ALA A 1 118 ? -18.167 2.693 -18.363 1.00 90.25 118 ALA A N 1
ATOM 928 C CA . ALA A 1 118 ? -19.554 2.255 -18.494 1.00 90.25 118 ALA A CA 1
ATOM 929 C C . ALA A 1 118 ? -20.440 2.793 -17.358 1.00 90.25 118 ALA A C 1
ATOM 931 O O . ALA A 1 118 ? -19.955 3.205 -16.306 1.00 90.25 118 ALA A O 1
ATOM 932 N N . ASP A 1 119 ? -21.759 2.790 -17.572 1.00 91.75 119 ASP A N 1
ATOM 933 C CA . ASP A 1 119 ? -22.721 3.118 -16.516 1.00 91.75 119 ASP A CA 1
ATOM 934 C C . ASP A 1 119 ? -22.649 2.070 -15.391 1.00 91.75 119 ASP A C 1
ATOM 936 O O . ASP A 1 119 ? -22.639 0.867 -15.663 1.00 91.75 119 ASP A O 1
ATOM 940 N N . ARG A 1 120 ? -22.643 2.517 -14.127 1.00 87.12 120 ARG A N 1
ATOM 941 C CA . ARG A 1 120 ? -22.600 1.636 -12.946 1.00 87.12 120 ARG A CA 1
ATOM 942 C C . ARG A 1 120 ? -23.727 0.603 -12.930 1.00 87.12 120 ARG A C 1
ATOM 944 O O . ARG A 1 120 ? -23.536 -0.488 -12.404 1.00 87.12 1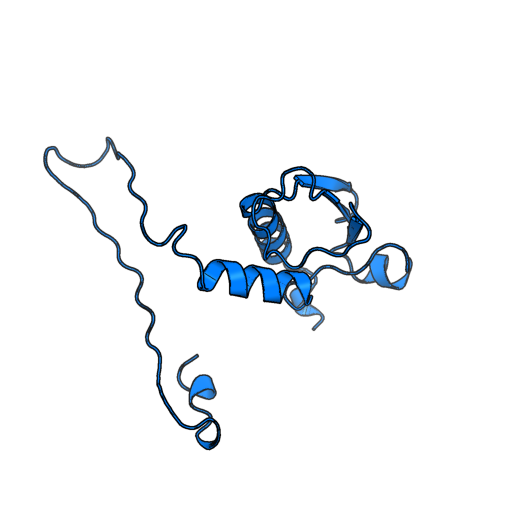20 ARG A O 1
ATOM 951 N N . ALA A 1 121 ? -24.879 0.907 -13.530 1.00 93.69 121 ALA A N 1
ATOM 952 C CA . ALA A 1 121 ? -25.998 -0.026 -13.639 1.00 93.69 121 ALA A CA 1
ATOM 953 C C . ALA A 1 121 ? -25.674 -1.287 -14.465 1.00 93.69 121 ALA A C 1
ATOM 955 O O . ALA A 1 121 ? -26.408 -2.270 -14.374 1.00 93.69 121 ALA A O 1
ATOM 956 N N . LEU A 1 122 ? -24.603 -1.270 -15.267 1.00 92.06 122 LEU A N 1
ATOM 957 C CA . LEU A 1 122 ? -24.173 -2.399 -16.096 1.00 92.06 122 LEU A CA 1
ATOM 958 C C . LEU A 1 122 ? -23.295 -3.420 -15.348 1.00 92.06 122 LEU A C 1
ATOM 960 O O . LEU A 1 122 ? -23.063 -4.492 -15.901 1.00 92.06 122 LEU A O 1
ATOM 964 N N . ASP A 1 123 ? -22.836 -3.118 -14.124 1.00 90.25 123 ASP A N 1
ATOM 965 C CA . ASP A 1 123 ? -22.041 -4.023 -13.264 1.00 90.25 123 ASP A CA 1
ATOM 966 C C . ASP A 1 123 ? -20.836 -4.660 -13.994 1.00 90.25 123 ASP A C 1
ATOM 968 O O . ASP A 1 123 ? -20.581 -5.863 -13.910 1.00 90.25 123 ASP A O 1
ATOM 972 N N . VAL A 1 124 ? -20.110 -3.855 -14.784 1.00 89.81 124 VAL A N 1
ATOM 973 C CA . VAL A 1 124 ? -19.022 -4.346 -15.653 1.00 89.81 124 VAL A CA 1
ATOM 974 C C . VAL A 1 124 ? -17.842 -4.900 -14.846 1.00 89.81 124 VAL A C 1
ATOM 976 O O . VAL A 1 124 ? -17.244 -5.888 -15.270 1.00 89.81 124 VAL A O 1
ATOM 979 N N . GLU A 1 125 ? -17.566 -4.340 -13.664 1.00 86.75 125 GLU A N 1
ATOM 980 C CA . GLU A 1 125 ? -16.488 -4.761 -12.746 1.00 86.75 125 GLU A CA 1
ATOM 981 C C . GLU A 1 125 ? -16.587 -6.245 -12.348 1.00 86.75 125 GLU A C 1
ATOM 983 O O . GLU A 1 125 ? -15.582 -6.901 -12.088 1.00 86.75 125 GLU A O 1
ATOM 988 N N . ARG A 1 126 ? -17.792 -6.838 -12.374 1.00 87.94 126 ARG A N 1
ATOM 989 C CA . ARG A 1 126 ? -17.974 -8.281 -12.138 1.00 87.94 126 ARG A CA 1
ATOM 990 C C . ARG A 1 126 ? -17.318 -9.150 -13.219 1.00 87.94 126 ARG A C 1
ATOM 992 O O . ARG A 1 126 ? -16.973 -10.302 -12.949 1.00 87.94 126 ARG A O 1
ATOM 999 N N . TYR A 1 127 ? -17.209 -8.642 -14.443 1.00 88.69 127 TYR A N 1
ATOM 1000 C CA . TYR A 1 127 ? -16.681 -9.369 -15.602 1.00 88.69 127 TYR A CA 1
ATOM 1001 C C . TYR A 1 127 ? -15.277 -8.914 -15.992 1.00 88.69 127 TYR A C 1
ATOM 1003 O O . TYR A 1 127 ? -14.530 -9.699 -16.578 1.00 88.69 127 TYR A O 1
ATOM 1011 N N . LEU A 1 128 ? -14.941 -7.664 -15.683 1.00 84.56 128 LEU A N 1
ATOM 1012 C CA . LEU A 1 128 ? -13.639 -7.067 -15.924 1.00 84.56 128 LEU A CA 1
ATOM 1013 C C . LEU A 1 128 ? -13.203 -6.285 -14.671 1.00 84.56 128 LEU A C 1
ATOM 1015 O O . LEU A 1 128 ? -13.480 -5.087 -14.598 1.00 84.56 128 LEU A O 1
ATOM 1019 N N . PRO A 1 129 ? -12.620 -6.985 -13.681 1.00 73.44 129 PRO A N 1
ATOM 1020 C CA . PRO A 1 129 ? -12.111 -6.379 -12.455 1.00 73.44 129 PRO A CA 1
ATOM 1021 C C . PRO A 1 129 ? -10.781 -5.651 -12.664 1.00 73.44 129 PRO A C 1
ATOM 1023 O O . PRO A 1 129 ? -10.062 -5.982 -13.639 1.00 73.44 129 PRO A O 1
#

Radius of gyration: 19.01 Å; chains: 1; bounding box: 52×34×50 Å

Sequence (129 aa):
LAAGDTRRDEDDFVLRLFEQYGIETEEMGGRNHRLDPEYLSSEDFPWPAEGPMTVTFDRETALSREDLPLLRMDHPLVSATIELLISSETGNAAFLVDPSLPPRSAWITGVFLLECVADRALDVERYLP